Protein AF-A0A0F5YJG3-F1 (afdb_monomer_lite)

Organism: NCBI:txid1637645

Sequence (110 aa):
MAVSLDKLATSSMLSTDSKAPAYQVDIKSFPKFDWDSIGATVVECDRDGVSIVRWGGRDFKRRAKQNAVWFSRSLGEGENGRVEYEVLVRFKPTQPVEPIDHKVRQFYQS

Secondary structure (DSSP, 8-state):
---------------TTSPP--EEEEGGGGGG--SGGGTEEEEEEETTEEEEEEETTEEEEEEEETTEEEEEEEEEE-TTS-EEEEEEEEEEPPPPPPPPPHHHHTTS--

Structure (mmCIF, N/CA/C/O backbone):
data_AF-A0A0F5YJG3-F1
#
_entry.id   AF-A0A0F5YJG3-F1
#
loop_
_atom_site.group_PDB
_atom_site.id
_atom_site.type_symbol
_atom_site.label_atom_id
_atom_site.label_alt_id
_atom_site.label_comp_id
_atom_site.label_asym_id
_atom_site.label_entity_id
_atom_site.label_seq_id
_atom_site.pdbx_PDB_ins_code
_atom_site.Cartn_x
_atom_site.Cartn_y
_atom_site.Cartn_z
_atom_site.occupancy
_atom_site.B_iso_or_equiv
_atom_site.auth_seq_id
_atom_site.auth_comp_id
_atom_site.auth_asym_id
_atom_site.auth_atom_id
_atom_site.pdbx_PDB_model_num
ATOM 1 N N . MET A 1 1 ? -36.789 -30.411 -9.679 1.00 34.47 1 MET A N 1
ATOM 2 C CA . MET A 1 1 ? -35.367 -30.781 -9.834 1.00 34.47 1 MET A CA 1
ATOM 3 C C . MET A 1 1 ? -34.604 -29.546 -10.293 1.00 34.47 1 MET A C 1
ATOM 5 O O . MET A 1 1 ? -35.127 -28.869 -11.161 1.00 34.47 1 MET A O 1
ATOM 9 N N . ALA A 1 2 ? -33.465 -29.275 -9.635 1.00 37.59 2 ALA A N 1
ATOM 10 C CA . ALA A 1 2 ? -32.302 -28.436 -9.999 1.00 37.59 2 ALA A CA 1
ATOM 11 C C . ALA A 1 2 ? -32.535 -27.093 -10.740 1.00 37.59 2 ALA A C 1
ATOM 13 O O . ALA A 1 2 ? -32.968 -27.087 -11.882 1.00 37.59 2 ALA A O 1
ATOM 14 N N . VAL A 1 3 ? -32.399 -25.944 -10.053 1.00 43.00 3 VAL A N 1
ATOM 15 C CA . VAL A 1 3 ? -31.253 -24.981 -10.049 1.00 43.00 3 VAL A CA 1
ATOM 16 C C . VAL A 1 3 ? -30.815 -24.505 -11.448 1.00 43.00 3 VAL A C 1
ATOM 18 O O . VAL A 1 3 ? -30.472 -25.308 -12.303 1.00 43.00 3 VAL A O 1
ATOM 21 N N . SER A 1 4 ? -30.748 -23.199 -11.727 1.00 37.59 4 SER A N 1
ATOM 22 C CA . SER A 1 4 ? -29.585 -22.395 -11.317 1.00 37.59 4 SER A CA 1
ATOM 23 C C . SER A 1 4 ? -29.830 -20.882 -11.400 1.00 37.59 4 SER A C 1
ATOM 25 O O . SER A 1 4 ? -30.515 -20.398 -12.293 1.00 37.59 4 SER A O 1
ATOM 27 N N . LEU A 1 5 ? -29.243 -20.159 -10.439 1.00 48.31 5 LEU A N 1
ATOM 28 C CA . LEU A 1 5 ? -29.038 -18.710 -10.446 1.00 48.31 5 LEU A CA 1
ATOM 29 C C . LEU A 1 5 ? -27.877 -18.374 -11.388 1.00 48.31 5 LEU A C 1
ATOM 31 O O . LEU A 1 5 ? -26.726 -18.677 -11.061 1.00 48.31 5 LEU A O 1
ATOM 35 N N . ASP A 1 6 ? -28.143 -17.653 -12.469 1.00 40.62 6 ASP A N 1
ATOM 36 C CA . ASP A 1 6 ? -27.087 -16.983 -13.223 1.00 40.62 6 ASP A CA 1
ATOM 37 C C . ASP A 1 6 ? -26.694 -15.695 -12.487 1.00 40.62 6 ASP A C 1
ATOM 39 O O . ASP A 1 6 ? -27.311 -14.635 -12.608 1.00 40.62 6 ASP A O 1
ATOM 43 N N . LYS A 1 7 ? -25.668 -15.813 -11.637 1.00 43.56 7 LYS A N 1
ATOM 44 C CA . LYS A 1 7 ? -24.975 -14.675 -11.028 1.00 43.56 7 LYS A CA 1
ATOM 45 C C . LYS A 1 7 ? -24.334 -13.841 -12.138 1.00 43.56 7 LYS A C 1
ATOM 47 O O . LYS A 1 7 ? -23.396 -14.293 -12.790 1.00 43.56 7 LYS A O 1
ATOM 52 N N . LEU A 1 8 ? -24.789 -12.600 -12.287 1.00 39.91 8 LEU A N 1
ATOM 53 C CA . LEU A 1 8 ? -24.082 -11.543 -13.007 1.00 39.91 8 LEU A CA 1
ATOM 54 C C . LEU A 1 8 ? -22.749 -11.260 -12.297 1.00 39.91 8 LEU A C 1
ATOM 56 O O . LEU A 1 8 ? -22.665 -10.423 -11.401 1.00 39.91 8 LEU A O 1
ATOM 60 N N . ALA A 1 9 ? -21.702 -11.989 -12.674 1.00 37.03 9 ALA A N 1
ATOM 61 C CA 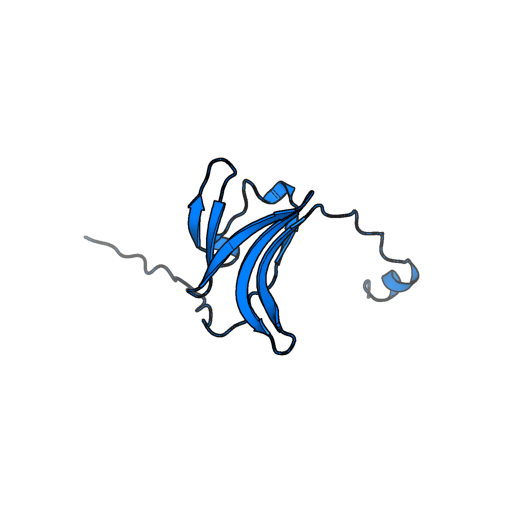. ALA A 1 9 ? -20.335 -11.598 -12.382 1.00 37.03 9 ALA A CA 1
ATOM 62 C C . ALA A 1 9 ? -19.962 -10.474 -13.355 1.00 37.03 9 ALA A C 1
ATOM 64 O O . ALA A 1 9 ? -19.500 -10.722 -14.468 1.00 37.03 9 ALA A O 1
ATOM 65 N N . THR A 1 10 ? -20.167 -9.224 -12.937 1.00 37.47 10 THR A N 1
ATOM 66 C CA . THR A 1 10 ? -19.514 -8.066 -13.558 1.00 37.47 10 THR A CA 1
ATOM 67 C C . THR A 1 10 ? -18.028 -8.142 -13.220 1.00 37.47 10 THR A C 1
ATOM 69 O O . THR A 1 10 ? -17.530 -7.461 -12.327 1.00 37.47 10 THR A O 1
ATOM 72 N N . SER A 1 11 ? -17.315 -9.036 -13.901 1.00 43.31 11 SER A N 1
ATOM 73 C CA . SER A 1 11 ? -15.863 -9.110 -13.839 1.00 43.31 11 SER A CA 1
ATOM 74 C C . SER A 1 11 ? -15.338 -7.942 -14.666 1.00 43.31 11 SER A C 1
ATOM 76 O O . SER A 1 11 ? -15.208 -8.038 -15.885 1.00 43.31 11 SER A O 1
ATOM 78 N N . SER A 1 12 ? -15.112 -6.800 -14.011 1.00 48.16 12 SER A N 1
ATOM 79 C CA . SER A 1 12 ? -14.414 -5.673 -14.625 1.00 48.16 12 SER A CA 1
ATOM 80 C C . SER A 1 12 ? -13.029 -6.170 -15.029 1.00 48.16 12 SER A C 1
ATOM 82 O O . SER A 1 12 ? -12.195 -6.487 -14.179 1.00 48.16 12 SER A O 1
ATOM 84 N N . MET A 1 13 ? -12.827 -6.351 -16.332 1.00 43.78 13 MET A N 1
ATOM 85 C CA . MET A 1 13 ? -11.552 -6.756 -16.903 1.00 43.78 13 MET A CA 1
ATOM 86 C C . MET A 1 13 ? -10.527 -5.669 -16.576 1.00 43.78 13 MET A C 1
ATOM 88 O O . MET A 1 13 ? -10.491 -4.620 -17.214 1.00 43.78 13 MET A O 1
ATOM 92 N N . LEU A 1 14 ? -9.706 -5.905 -15.552 1.00 54.59 14 LEU A N 1
ATOM 93 C CA . LEU A 1 14 ? -8.513 -5.113 -15.285 1.00 54.59 14 LEU A CA 1
ATOM 94 C C . LEU A 1 14 ? -7.570 -5.284 -16.475 1.00 54.59 14 LEU A C 1
ATOM 96 O O . LEU A 1 14 ? -6.868 -6.290 -16.580 1.00 54.59 14 LEU A O 1
ATOM 100 N N . SER A 1 15 ? -7.578 -4.312 -17.383 1.00 51.22 15 SER A N 1
ATOM 101 C CA . SER A 1 15 ? -6.620 -4.215 -18.477 1.00 51.22 15 SER A CA 1
ATOM 102 C C . SER A 1 15 ? -5.203 -4.334 -17.911 1.00 51.22 15 SER A C 1
ATOM 104 O O . SER A 1 15 ? -4.753 -3.478 -17.151 1.00 51.22 15 SER A O 1
ATOM 106 N N . THR A 1 16 ? -4.486 -5.393 -18.284 1.00 52.38 16 THR A N 1
ATOM 107 C CA . THR A 1 16 ? -3.122 -5.706 -17.818 1.00 52.38 16 THR A CA 1
ATOM 108 C C . THR A 1 16 ? -2.056 -4.729 -18.327 1.00 52.38 16 THR A C 1
ATOM 110 O O . THR A 1 16 ? -0.871 -4.918 -18.049 1.00 52.38 16 THR A O 1
ATOM 113 N N . ASP A 1 17 ? -2.467 -3.701 -19.070 1.00 61.75 17 ASP A N 1
ATOM 114 C CA . ASP A 1 17 ? -1.625 -2.645 -19.635 1.00 61.75 17 ASP A CA 1
ATOM 115 C C . ASP A 1 17 ? -1.700 -1.327 -18.842 1.00 61.75 17 ASP A C 1
ATOM 117 O O . ASP A 1 17 ? -0.826 -0.469 -18.947 1.00 61.75 17 ASP A O 1
ATOM 121 N N . SER A 1 18 ? -2.703 -1.172 -17.975 1.00 75.88 18 SER A N 1
ATOM 122 C CA . SER A 1 18 ? -2.911 0.074 -17.242 1.00 75.88 18 SER A CA 1
ATOM 123 C C . SER A 1 18 ? -1.904 0.245 -16.105 1.00 75.88 18 SER A C 1
ATOM 125 O O . SER A 1 18 ? -1.653 -0.674 -15.320 1.00 75.88 18 SER A O 1
ATOM 127 N N . LYS A 1 19 ? -1.367 1.463 -15.979 1.00 88.44 19 LYS A N 1
ATOM 128 C CA . LYS A 1 19 ? -0.576 1.889 -14.819 1.00 88.44 19 LYS A CA 1
ATOM 129 C C . LYS A 1 19 ? -1.397 1.734 -13.536 1.00 88.44 19 LYS A C 1
ATOM 131 O O . LYS A 1 19 ? -2.586 2.058 -13.514 1.00 88.44 19 LYS A O 1
ATOM 136 N N . ALA A 1 20 ? -0.753 1.285 -12.464 1.00 91.44 20 ALA A N 1
ATOM 137 C CA . ALA A 1 20 ? -1.397 1.125 -11.171 1.00 91.44 20 ALA A CA 1
ATOM 138 C C . ALA A 1 20 ? -1.992 2.463 -10.671 1.00 91.44 20 ALA A C 1
ATOM 140 O O . ALA A 1 20 ? -1.324 3.498 -10.780 1.00 91.44 20 ALA A O 1
ATOM 141 N N . PRO A 1 21 ? -3.205 2.466 -10.081 1.00 93.00 21 PRO A N 1
ATOM 142 C CA . PRO A 1 21 ? -3.916 3.699 -9.721 1.00 93.00 21 PRO A CA 1
ATOM 143 C C . PRO A 1 21 ? -3.251 4.571 -8.645 1.00 93.00 21 PRO A C 1
ATOM 145 O O . PRO A 1 21 ? -3.619 5.732 -8.497 1.00 93.00 21 PRO A O 1
ATOM 148 N N . ALA A 1 22 ? -2.295 4.032 -7.880 1.00 95.25 22 ALA A N 1
ATOM 149 C CA . ALA A 1 22 ? -1.626 4.714 -6.770 1.00 95.25 22 ALA A CA 1
ATOM 150 C C . ALA A 1 22 ? -2.589 5.262 -5.691 1.00 95.25 22 ALA A C 1
ATOM 152 O O . ALA A 1 22 ? -2.467 6.412 -5.256 1.00 95.25 22 ALA A O 1
ATOM 153 N N . TYR A 1 23 ? -3.518 4.419 -5.223 1.00 95.19 23 TYR A N 1
ATOM 154 C CA . TYR A 1 23 ? -4.486 4.755 -4.173 1.00 95.19 23 TYR A CA 1
ATOM 155 C C . TYR A 1 23 ? -3.816 5.323 -2.915 1.00 95.19 23 TYR A C 1
ATOM 157 O O . TYR A 1 23 ? -2.723 4.904 -2.523 1.00 95.19 23 TYR A O 1
ATOM 165 N N . GLN A 1 24 ? -4.502 6.244 -2.237 1.00 95.50 24 GLN A N 1
ATOM 166 C CA . GLN A 1 24 ? -4.094 6.762 -0.932 1.00 95.50 24 GLN A CA 1
ATOM 167 C C . GLN A 1 24 ? -5.170 6.450 0.096 1.00 95.50 24 GLN A C 1
ATOM 169 O O . GLN A 1 24 ? -6.331 6.801 -0.092 1.00 95.50 24 GLN A O 1
ATOM 174 N N . VAL A 1 25 ? -4.769 5.784 1.173 1.00 94.88 25 VAL A N 1
ATOM 175 C CA . VAL A 1 25 ? -5.673 5.290 2.213 1.00 94.88 25 VAL A CA 1
ATOM 176 C C . VAL A 1 25 ? -5.096 5.654 3.577 1.00 94.88 25 VAL A C 1
ATOM 178 O O . VAL A 1 25 ? -3.875 5.754 3.736 1.00 94.88 25 VAL A O 1
ATOM 181 N N . ASP A 1 26 ? -5.962 5.852 4.568 1.00 95.25 26 ASP A N 1
ATOM 182 C CA . ASP A 1 26 ? -5.514 6.041 5.943 1.00 95.25 26 ASP A CA 1
ATOM 183 C C . ASP A 1 26 ? -4.754 4.800 6.440 1.00 95.25 26 ASP A C 1
ATOM 185 O O . ASP A 1 26 ? -5.175 3.659 6.229 1.00 95.25 26 ASP A O 1
ATOM 189 N N . ILE A 1 27 ? -3.636 5.017 7.134 1.00 95.00 27 ILE A N 1
ATOM 190 C CA . ILE A 1 27 ? -2.834 3.942 7.730 1.00 95.00 27 ILE A CA 1
ATOM 191 C C . ILE A 1 27 ? -3.631 3.058 8.694 1.00 95.00 27 ILE A C 1
ATOM 193 O O . ILE A 1 27 ? -3.372 1.858 8.778 1.00 95.00 27 ILE A O 1
ATOM 197 N N . LYS A 1 28 ? -4.648 3.606 9.365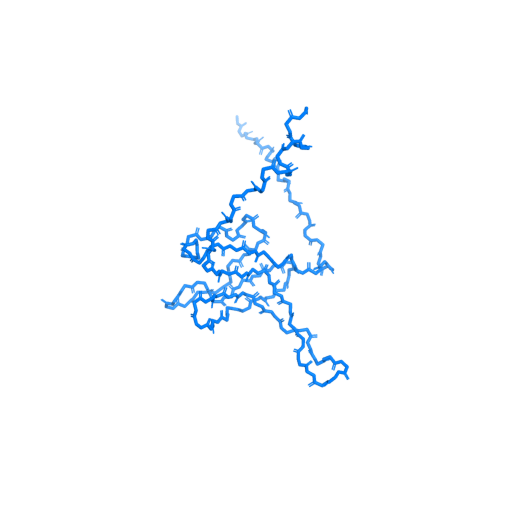 1.00 94.56 28 LYS A N 1
ATOM 198 C CA . LYS A 1 28 ? -5.528 2.860 10.276 1.00 94.56 28 LYS A CA 1
ATOM 199 C C . LYS A 1 28 ? -6.358 1.796 9.561 1.00 94.56 28 LYS A C 1
ATOM 201 O O . LYS A 1 28 ? -6.765 0.828 10.200 1.00 94.56 28 LYS A O 1
ATOM 206 N N . SER A 1 29 ? -6.593 1.950 8.260 1.00 94.75 29 SER A N 1
ATOM 207 C CA . SER A 1 29 ? -7.341 0.972 7.470 1.00 94.75 29 SER A CA 1
ATOM 208 C C . SER A 1 29 ? -6.493 -0.227 7.058 1.00 94.75 29 SER A C 1
ATOM 210 O O . SER A 1 29 ? -7.065 -1.258 6.723 1.00 94.75 29 SER A O 1
ATOM 212 N N . PHE A 1 30 ? -5.156 -0.138 7.111 1.00 94.75 30 PHE A N 1
ATOM 213 C CA . PHE A 1 30 ? -4.259 -1.195 6.626 1.00 94.75 30 PHE A CA 1
ATOM 214 C C . PHE A 1 30 ? -4.579 -2.603 7.176 1.00 94.75 30 PHE A C 1
ATOM 216 O O . PHE A 1 30 ? -4.690 -3.524 6.368 1.00 94.75 30 PHE A O 1
ATOM 223 N N . PRO A 1 31 ? -4.819 -2.810 8.490 1.00 94.12 31 PRO A N 1
ATOM 224 C CA . PRO A 1 31 ? -5.056 -4.153 9.034 1.00 94.12 31 PRO A CA 1
ATOM 225 C C . PRO A 1 31 ? -6.357 -4.814 8.564 1.00 94.12 31 PRO A C 1
ATOM 227 O O . PRO A 1 31 ? -6.520 -6.021 8.717 1.00 94.12 31 PRO A O 1
ATOM 230 N N . LYS A 1 32 ? -7.309 -4.025 8.056 1.00 95.75 32 LYS A N 1
ATOM 231 C CA . LYS A 1 32 ? -8.650 -4.478 7.654 1.00 95.75 32 LYS A CA 1
ATOM 232 C C . LYS A 1 32 ? -8.983 -4.060 6.224 1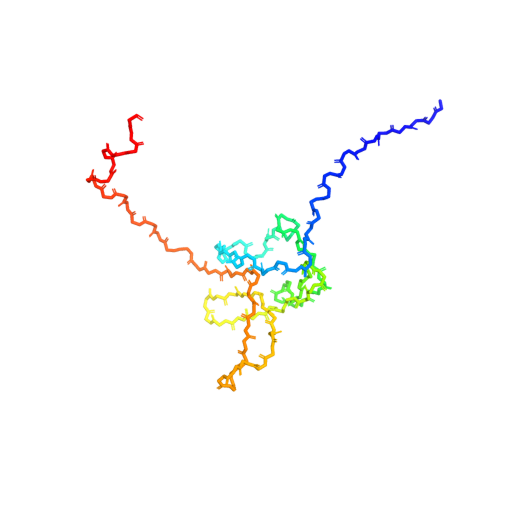.00 95.75 32 LYS A C 1
ATOM 234 O O . LYS A 1 32 ? -10.155 -3.977 5.869 1.00 95.75 32 LYS A O 1
ATOM 239 N N . PHE A 1 33 ? -7.967 -3.718 5.438 1.00 96.88 33 PHE A N 1
ATOM 240 C CA . PHE A 1 33 ? -8.172 -3.207 4.097 1.00 96.88 33 PHE A CA 1
ATOM 241 C C . PHE A 1 33 ? -8.741 -4.311 3.206 1.00 96.88 33 PHE A C 1
ATOM 243 O O . PHE A 1 33 ? -8.191 -5.412 3.149 1.00 96.88 33 PHE A O 1
ATOM 250 N N . ASP A 1 34 ? -9.840 -4.004 2.523 1.00 97.00 34 ASP A N 1
ATOM 251 C CA . ASP A 1 34 ? -10.455 -4.910 1.564 1.00 97.00 34 ASP A CA 1
ATOM 252 C C . ASP A 1 34 ? -9.708 -4.830 0.228 1.00 97.00 34 ASP A C 1
ATOM 254 O O . ASP A 1 34 ? -9.898 -3.905 -0.562 1.00 97.00 34 ASP A O 1
ATOM 258 N N . TRP A 1 35 ? -8.816 -5.789 -0.008 1.00 96.88 35 TRP A N 1
ATOM 259 C CA . TRP A 1 35 ? -8.005 -5.851 -1.224 1.00 96.88 35 TRP A CA 1
ATOM 260 C C . TRP A 1 35 ? -8.834 -6.111 -2.483 1.00 96.88 35 TRP A C 1
ATOM 262 O O . TRP A 1 35 ? -8.479 -5.608 -3.553 1.00 96.88 35 TRP A O 1
ATOM 272 N N . ASP A 1 36 ? -9.955 -6.823 -2.351 1.00 96.00 36 ASP A N 1
ATOM 273 C CA . ASP A 1 36 ? -10.846 -7.129 -3.472 1.00 96.00 36 ASP A CA 1
ATOM 274 C C . ASP A 1 36 ? -11.517 -5.857 -4.009 1.00 96.00 36 ASP A C 1
ATOM 276 O O . ASP A 1 36 ? -11.671 -5.701 -5.219 1.00 96.00 36 ASP A O 1
ATOM 280 N N . SER A 1 37 ? -11.776 -4.872 -3.137 1.00 95.31 37 SER A N 1
ATOM 281 C CA . SER A 1 37 ? -12.359 -3.576 -3.522 1.00 95.31 37 SER A CA 1
ATOM 282 C C . SER A 1 37 ? -11.536 -2.786 -4.553 1.00 95.31 37 SER A C 1
ATOM 284 O O . SER A 1 37 ? -12.084 -1.952 -5.275 1.00 95.31 37 SER A O 1
ATOM 286 N N . ILE A 1 38 ? -10.226 -3.049 -4.651 1.00 94.62 38 ILE A N 1
ATOM 287 C CA . ILE A 1 38 ? -9.336 -2.462 -5.670 1.00 94.62 38 ILE A CA 1
ATOM 288 C C . ILE A 1 38 ? -8.953 -3.466 -6.769 1.00 94.62 38 ILE A C 1
ATOM 290 O O . ILE A 1 38 ? -8.068 -3.190 -7.584 1.00 94.62 38 ILE A O 1
ATOM 294 N N . GLY A 1 39 ? -9.587 -4.640 -6.777 1.00 94.88 39 GLY A N 1
ATOM 295 C CA . GLY A 1 39 ? -9.303 -5.748 -7.682 1.00 94.88 39 GLY A CA 1
ATOM 296 C C . GLY A 1 39 ? -7.928 -6.381 -7.461 1.00 94.88 39 GLY A C 1
ATOM 297 O O . GLY A 1 39 ? -7.311 -6.873 -8.409 1.00 94.88 39 GLY A O 1
ATOM 298 N N . ALA A 1 40 ? -7.407 -6.315 -6.233 1.00 96.56 40 ALA A N 1
ATOM 299 C CA . ALA A 1 40 ? -6.160 -6.959 -5.850 1.00 96.56 40 ALA A CA 1
ATOM 300 C C . ALA A 1 40 ? -6.435 -8.237 -5.049 1.00 96.56 40 ALA A C 1
ATOM 302 O O . ALA A 1 40 ? -7.341 -8.300 -4.225 1.00 96.56 40 ALA A O 1
ATOM 303 N N . THR A 1 41 ? -5.601 -9.253 -5.238 1.00 97.69 41 THR A N 1
ATOM 304 C CA . THR A 1 41 ? -5.665 -10.505 -4.477 1.00 97.69 41 THR A CA 1
ATOM 305 C C . THR A 1 41 ? -4.463 -10.604 -3.551 1.00 97.69 41 THR A C 1
ATOM 307 O O . THR A 1 41 ? -3.333 -10.346 -3.965 1.00 97.69 41 THR A O 1
ATOM 310 N N . VAL A 1 42 ? -4.679 -11.002 -2.298 1.00 98.12 42 VAL A N 1
ATOM 311 C CA . VAL A 1 42 ? -3.585 -11.294 -1.363 1.00 98.12 42 VAL A CA 1
ATOM 312 C C . VAL A 1 42 ? -2.879 -12.576 -1.800 1.00 98.12 42 VAL A C 1
ATOM 314 O O . VAL A 1 42 ? -3.514 -13.618 -1.936 1.00 98.12 42 VAL A O 1
ATOM 317 N N . VAL A 1 43 ? -1.568 -12.489 -2.028 1.00 98.31 43 VAL A N 1
ATOM 318 C CA . VAL A 1 43 ? -0.727 -13.630 -2.428 1.00 98.31 43 VAL A CA 1
ATOM 319 C C . VAL A 1 43 ? 0.014 -14.196 -1.226 1.00 98.31 43 VAL A C 1
ATOM 321 O O . VAL A 1 43 ? 0.140 -15.409 -1.093 1.00 98.31 43 VAL A O 1
ATOM 324 N N . GLU A 1 44 ? 0.501 -13.319 -0.350 1.00 98.19 44 GLU A N 1
ATOM 325 C CA . GLU A 1 44 ? 1.322 -13.709 0.790 1.00 98.19 44 GLU A CA 1
ATOM 326 C C . GLU A 1 44 ? 1.061 -12.794 1.990 1.00 98.19 44 GLU A C 1
ATOM 328 O O . GLU A 1 44 ? 0.798 -11.593 1.843 1.00 98.19 44 GLU A O 1
ATOM 333 N N . CYS A 1 45 ? 1.161 -13.383 3.179 1.00 97.75 45 CYS A N 1
ATOM 334 C CA . CYS A 1 45 ? 1.122 -12.707 4.466 1.00 97.75 45 CYS A CA 1
ATOM 335 C C . CYS A 1 45 ? 2.327 -13.135 5.304 1.00 97.75 45 CYS A C 1
ATOM 337 O O . CYS A 1 45 ? 2.748 -14.291 5.255 1.00 97.75 45 CYS A O 1
ATOM 339 N N . ASP A 1 46 ? 2.818 -12.224 6.136 1.00 96.56 46 ASP A N 1
ATOM 340 C CA . ASP A 1 46 ? 3.802 -12.501 7.177 1.00 96.56 46 ASP A CA 1
ATOM 341 C C . ASP A 1 46 ? 3.270 -12.068 8.556 1.00 96.56 46 ASP A C 1
ATOM 343 O O . ASP A 1 46 ? 2.094 -11.728 8.718 1.00 96.56 46 ASP A O 1
ATOM 347 N N . ARG A 1 47 ? 4.139 -12.081 9.573 1.00 95.56 47 ARG A N 1
ATOM 348 C CA . ARG A 1 47 ? 3.794 -11.706 10.957 1.00 95.56 47 ARG A CA 1
ATOM 349 C C . ARG A 1 47 ? 3.235 -10.283 11.104 1.00 95.56 47 ARG A C 1
ATOM 351 O O . ARG A 1 47 ? 2.570 -10.003 12.095 1.00 95.56 47 ARG A O 1
ATOM 358 N N . ASP A 1 48 ? 3.519 -9.403 10.146 1.00 91.81 48 ASP A N 1
ATOM 359 C CA . ASP A 1 48 ? 3.134 -7.992 10.154 1.00 91.81 48 ASP A CA 1
ATOM 360 C C . ASP A 1 48 ? 1.924 -7.730 9.219 1.00 91.81 48 ASP A C 1
ATOM 362 O O . ASP A 1 48 ? 1.527 -6.584 9.000 1.00 91.81 48 ASP A O 1
ATOM 366 N N . GLY A 1 49 ? 1.326 -8.785 8.643 1.00 94.56 49 GLY A N 1
ATOM 367 C CA . GLY A 1 49 ? 0.132 -8.738 7.790 1.00 94.56 49 GLY A CA 1
ATOM 368 C C . GLY A 1 49 ? 0.425 -9.056 6.323 1.00 94.56 49 GLY A C 1
ATOM 369 O O . GLY A 1 49 ? 1.412 -9.711 6.003 1.00 94.56 49 GLY A O 1
ATOM 370 N N . VAL A 1 50 ? -0.413 -8.564 5.407 1.00 97.69 50 VAL A N 1
ATOM 371 C CA . VAL A 1 50 ? -0.251 -8.781 3.955 1.00 97.69 50 VAL A CA 1
ATOM 372 C C . VAL A 1 50 ? 1.126 -8.300 3.489 1.00 97.69 50 VAL A C 1
ATOM 374 O O . VAL A 1 50 ? 1.471 -7.141 3.723 1.00 97.69 50 VAL A O 1
ATOM 377 N N . SER A 1 51 ? 1.914 -9.167 2.851 1.00 98.06 51 SER A N 1
ATOM 378 C CA . SER A 1 51 ? 3.284 -8.883 2.392 1.00 98.06 51 SER A CA 1
ATOM 379 C C . SER A 1 51 ? 3.369 -8.755 0.867 1.00 98.06 51 SER A C 1
ATOM 381 O O . SER A 1 51 ? 4.152 -7.943 0.362 1.00 98.06 51 SER A O 1
ATOM 383 N N . ILE A 1 52 ? 2.530 -9.489 0.128 1.00 98.38 52 ILE A N 1
ATOM 384 C CA . ILE A 1 52 ? 2.463 -9.454 -1.340 1.00 98.38 52 ILE A CA 1
ATOM 385 C C . ILE A 1 52 ? 1.003 -9.474 -1.794 1.00 98.38 52 ILE A C 1
ATOM 387 O O . ILE A 1 52 ? 0.201 -10.281 -1.318 1.00 98.38 52 ILE A O 1
ATOM 391 N N . VAL A 1 53 ? 0.677 -8.614 -2.760 1.00 98.25 53 VAL A N 1
ATOM 392 C CA . VAL A 1 53 ? -0.621 -8.609 -3.450 1.00 98.25 53 VAL A CA 1
ATOM 393 C C . VAL A 1 53 ? -0.433 -8.667 -4.958 1.00 98.25 53 VAL A C 1
ATOM 395 O O . VAL A 1 53 ? 0.539 -8.126 -5.485 1.00 98.25 53 VAL A O 1
ATOM 398 N N . ARG A 1 54 ? -1.376 -9.292 -5.657 1.00 97.69 54 ARG A N 1
ATOM 399 C CA . ARG A 1 54 ? -1.425 -9.362 -7.116 1.00 97.69 54 ARG A CA 1
ATOM 400 C C . ARG A 1 54 ? -2.521 -8.455 -7.642 1.00 97.69 54 ARG A C 1
ATOM 402 O O . ARG A 1 54 ? -3.657 -8.551 -7.195 1.00 97.69 54 ARG A O 1
ATOM 409 N N . TRP A 1 55 ? -2.190 -7.613 -8.611 1.00 96.31 55 TRP A N 1
ATOM 410 C CA . TRP A 1 55 ? -3.132 -6.719 -9.283 1.00 96.31 55 TRP A CA 1
ATOM 411 C C . TRP A 1 55 ? -2.774 -6.634 -10.767 1.00 96.31 55 TRP A C 1
ATOM 413 O O . TRP A 1 55 ? -1.600 -6.480 -11.106 1.00 96.31 55 TRP A O 1
ATOM 423 N N . GLY A 1 56 ? -3.754 -6.800 -11.660 1.00 92.56 56 GLY A N 1
ATOM 424 C CA . GLY A 1 56 ? -3.505 -6.797 -13.111 1.00 92.56 56 GLY A CA 1
ATOM 425 C C . GLY A 1 56 ? -2.443 -7.819 -13.554 1.00 92.56 56 GLY A C 1
ATOM 426 O O . GLY A 1 56 ? -1.616 -7.522 -14.413 1.00 92.56 56 GLY A O 1
ATOM 427 N N . GLY A 1 57 ? -2.395 -8.990 -12.902 1.00 93.06 57 GLY A N 1
ATOM 428 C CA . GLY A 1 57 ? -1.400 -10.042 -13.163 1.00 93.06 57 GLY A CA 1
ATOM 429 C C . GLY A 1 57 ? 0.021 -9.750 -12.657 1.00 93.06 57 GLY A C 1
ATOM 430 O O . GLY A 1 57 ? 0.928 -10.536 -12.916 1.00 93.06 57 GLY A O 1
ATOM 431 N N . ARG A 1 58 ? 0.237 -8.643 -11.937 1.00 95.00 58 ARG A N 1
ATOM 432 C CA . ARG A 1 58 ? 1.552 -8.190 -11.460 1.00 95.00 58 ARG A CA 1
ATOM 433 C C . ARG A 1 58 ? 1.606 -8.219 -9.933 1.00 95.00 58 ARG A C 1
ATOM 435 O O . ARG A 1 58 ? 0.650 -7.811 -9.277 1.00 95.00 58 ARG A O 1
ATOM 442 N N . ASP A 1 59 ? 2.739 -8.639 -9.375 1.00 97.25 59 ASP A N 1
ATOM 443 C CA . ASP A 1 59 ? 2.935 -8.702 -7.923 1.00 97.25 59 ASP A CA 1
ATOM 444 C C . ASP A 1 59 ? 3.519 -7.396 -7.379 1.00 97.25 59 ASP A C 1
ATOM 446 O O . ASP A 1 59 ? 4.551 -6.904 -7.843 1.00 97.25 59 ASP A O 1
ATOM 450 N N . PHE A 1 60 ? 2.867 -6.859 -6.354 1.00 98.12 60 PHE A N 1
ATOM 451 C CA . PHE A 1 60 ? 3.280 -5.683 -5.606 1.00 98.12 60 PHE A CA 1
ATOM 452 C C . PHE A 1 60 ? 3.693 -6.107 -4.202 1.00 98.12 60 PHE A C 1
ATOM 454 O O . PHE A 1 60 ? 2.950 -6.789 -3.494 1.00 98.12 60 PHE A O 1
ATOM 461 N N . LYS A 1 61 ? 4.885 -5.683 -3.785 1.00 98.44 61 LYS A N 1
ATOM 462 C CA . LYS A 1 61 ? 5.467 -6.050 -2.491 1.00 98.44 61 LYS A CA 1
ATOM 463 C C . LYS A 1 61 ? 5.262 -4.932 -1.484 1.00 98.44 61 LYS A C 1
ATOM 465 O O . LYS A 1 61 ? 5.440 -3.755 -1.822 1.00 98.44 61 LYS A O 1
ATOM 470 N N . ARG A 1 62 ? 4.953 -5.300 -0.243 1.00 98.19 62 ARG A N 1
ATOM 471 C CA . ARG A 1 62 ? 4.864 -4.361 0.872 1.00 98.19 62 ARG A CA 1
ATOM 472 C C . ARG A 1 62 ? 6.224 -3.718 1.133 1.00 98.19 62 ARG A C 1
ATOM 474 O O . ARG A 1 62 ? 7.258 -4.380 1.210 1.00 98.19 62 ARG A O 1
ATOM 481 N N . ARG A 1 63 ? 6.208 -2.405 1.312 1.00 97.31 63 ARG A N 1
ATOM 482 C CA . ARG A 1 63 ? 7.317 -1.558 1.744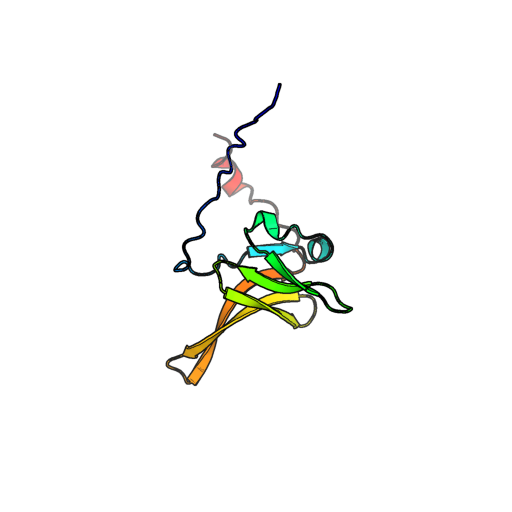 1.00 97.31 63 ARG A CA 1
ATOM 483 C C . ARG A 1 63 ? 6.837 -0.714 2.914 1.00 97.31 63 ARG A C 1
ATOM 485 O O . ARG A 1 63 ? 5.661 -0.361 2.979 1.00 97.31 63 ARG A O 1
ATOM 492 N N . ALA A 1 64 ? 7.745 -0.372 3.816 1.00 95.38 64 ALA A N 1
ATOM 493 C CA . ALA A 1 64 ? 7.441 0.474 4.958 1.00 95.38 64 ALA A CA 1
ATOM 494 C C . ALA A 1 64 ? 8.577 1.466 5.197 1.00 95.38 64 ALA A C 1
ATOM 496 O O . ALA A 1 64 ? 9.754 1.136 5.033 1.00 95.38 64 ALA A O 1
ATOM 497 N N . LYS A 1 65 ? 8.219 2.691 5.580 1.00 95.69 65 LYS A N 1
ATOM 498 C CA . LYS A 1 65 ? 9.158 3.712 6.055 1.00 95.69 65 LYS A CA 1
ATOM 499 C C . LYS A 1 65 ? 8.406 4.674 6.964 1.00 95.69 65 LYS A C 1
ATOM 501 O O . LYS A 1 65 ? 7.393 5.235 6.552 1.00 95.69 65 LYS A O 1
ATOM 506 N N . GLN A 1 66 ? 8.936 4.895 8.168 1.00 91.31 66 GLN A N 1
ATOM 507 C CA . GLN A 1 66 ? 8.306 5.738 9.192 1.00 91.31 66 GLN A CA 1
ATOM 508 C C . GLN A 1 66 ? 6.844 5.308 9.429 1.00 91.31 66 GLN A C 1
ATOM 510 O O . GLN A 1 66 ? 6.599 4.142 9.714 1.00 91.31 66 GLN A O 1
ATOM 515 N N . ASN A 1 67 ? 5.882 6.220 9.255 1.00 89.81 67 ASN A N 1
ATOM 516 C CA . ASN A 1 67 ? 4.456 5.994 9.504 1.00 89.81 67 ASN A CA 1
ATOM 517 C C . ASN A 1 67 ? 3.671 5.615 8.236 1.00 89.81 67 ASN A C 1
ATOM 519 O O . ASN A 1 67 ? 2.457 5.802 8.191 1.00 89.81 67 ASN A O 1
ATOM 523 N N . ALA A 1 68 ? 4.349 5.143 7.186 1.00 95.06 68 ALA A N 1
ATOM 524 C CA . ALA A 1 68 ? 3.716 4.793 5.922 1.00 95.06 68 ALA A CA 1
ATOM 525 C C . ALA A 1 68 ? 4.061 3.368 5.482 1.00 95.06 68 ALA A C 1
ATOM 527 O O . ALA A 1 68 ? 5.218 2.939 5.545 1.00 95.06 68 ALA A O 1
ATOM 528 N N . VAL A 1 69 ? 3.049 2.682 4.956 1.00 97.19 69 VAL A N 1
ATOM 529 C CA . VAL A 1 69 ? 3.155 1.374 4.303 1.00 97.19 69 VAL A CA 1
ATOM 530 C C . VAL A 1 69 ? 2.663 1.532 2.870 1.00 97.19 69 VAL A C 1
ATOM 532 O O . VAL A 1 69 ? 1.675 2.217 2.625 1.00 97.19 69 VAL A O 1
ATOM 535 N N . TRP A 1 70 ? 3.336 0.947 1.888 1.00 98.12 70 TRP A N 1
ATOM 536 C CA . TRP A 1 70 ? 2.862 0.974 0.503 1.00 98.12 70 TRP A CA 1
ATOM 537 C C . TRP A 1 70 ? 3.219 -0.305 -0.234 1.00 98.12 70 TRP A C 1
ATOM 539 O O . TRP A 1 70 ? 4.161 -1.001 0.132 1.00 98.12 70 TRP A O 1
ATOM 549 N N . PHE A 1 71 ? 2.468 -0.598 -1.287 1.00 98.25 71 PHE A N 1
ATOM 550 C CA . PHE A 1 71 ? 2.688 -1.763 -2.134 1.00 98.25 71 PHE A CA 1
ATOM 551 C C . PHE A 1 71 ? 3.210 -1.290 -3.479 1.00 98.25 71 PHE A C 1
ATOM 553 O O . PHE A 1 71 ? 2.537 -0.528 -4.178 1.00 98.25 71 PHE A O 1
ATOM 560 N N . SER A 1 72 ? 4.434 -1.693 -3.817 1.00 97.75 72 SER A N 1
ATOM 561 C CA . SER A 1 72 ? 5.094 -1.284 -5.056 1.00 97.75 72 SER A CA 1
ATOM 562 C C . SER A 1 72 ? 5.784 -2.436 -5.772 1.00 97.75 72 SER A C 1
ATOM 564 O O . SER A 1 72 ? 6.139 -3.454 -5.170 1.00 97.75 72 SER A O 1
ATOM 566 N N . ARG A 1 73 ? 6.023 -2.238 -7.066 1.00 95.94 73 ARG A N 1
ATOM 567 C CA . ARG A 1 73 ? 6.861 -3.097 -7.908 1.00 95.94 73 ARG A CA 1
ATOM 568 C C . ARG A 1 73 ? 7.879 -2.258 -8.668 1.00 95.94 73 ARG A C 1
ATOM 570 O O . ARG A 1 73 ? 7.625 -1.088 -8.942 1.00 95.94 73 ARG A O 1
ATOM 577 N N . SER A 1 74 ? 9.036 -2.837 -8.965 1.00 93.50 74 SER A N 1
ATOM 578 C CA . SER A 1 74 ? 10.041 -2.204 -9.823 1.00 93.50 74 SER A CA 1
ATOM 579 C C . SER A 1 74 ? 9.614 -2.307 -11.285 1.00 93.50 74 SER A C 1
ATOM 581 O O . SER A 1 74 ? 9.179 -3.375 -11.719 1.00 93.50 74 SER A O 1
ATOM 583 N N . LEU A 1 75 ? 9.773 -1.220 -12.035 1.00 90.56 75 LEU A N 1
ATOM 584 C CA . LEU A 1 75 ? 9.592 -1.181 -13.489 1.00 90.56 75 LEU A CA 1
ATOM 585 C C . LEU A 1 75 ? 10.903 -1.423 -14.253 1.00 90.56 75 LEU A C 1
ATOM 587 O O . LEU A 1 75 ? 10.874 -1.592 -15.464 1.00 90.56 75 LEU A O 1
ATOM 591 N N . GLY A 1 76 ? 12.028 -1.496 -13.539 1.00 88.44 76 GLY A N 1
ATOM 592 C CA . GLY A 1 76 ? 13.363 -1.608 -14.119 1.00 88.44 76 GLY A CA 1
ATOM 593 C C . GLY A 1 76 ? 14.174 -0.340 -13.880 1.00 88.44 76 GLY A C 1
ATOM 594 O O . GLY A 1 76 ? 13.771 0.528 -13.102 1.00 88.44 76 GLY A O 1
ATOM 595 N N . GLU A 1 77 ? 15.341 -0.270 -14.507 1.00 88.06 77 GLU A N 1
ATOM 596 C CA . GLU A 1 77 ? 16.189 0.918 -14.500 1.00 88.06 77 GLU A CA 1
ATOM 597 C C . GLU A 1 77 ? 15.656 1.931 -15.518 1.00 88.06 77 GLU A C 1
ATOM 599 O O . GLU A 1 77 ? 15.434 1.591 -16.679 1.00 88.06 77 GLU A O 1
ATOM 604 N N . GLY A 1 78 ? 15.397 3.155 -15.061 1.00 79.62 78 GLY A N 1
ATOM 605 C CA . GLY A 1 78 ? 15.040 4.273 -15.923 1.00 79.62 78 GLY A CA 1
ATOM 606 C C . GLY A 1 78 ? 16.267 4.865 -16.616 1.00 79.62 78 GLY A C 1
ATOM 607 O O . GLY A 1 78 ? 17.410 4.559 -16.286 1.00 79.62 78 GLY A O 1
ATOM 608 N N . GLU A 1 79 ? 16.030 5.791 -17.541 1.00 79.44 79 GLU A N 1
ATOM 609 C CA . GLU A 1 79 ? 17.056 6.411 -18.401 1.00 79.44 79 GLU A CA 1
ATOM 610 C C . GLU A 1 79 ? 18.182 7.133 -17.628 1.00 79.44 79 GLU A C 1
ATOM 612 O O . GLU A 1 79 ? 19.277 7.351 -18.133 1.00 79.44 79 GLU A O 1
ATOM 617 N N . ASN A 1 80 ? 17.935 7.476 -16.364 1.00 81.31 80 ASN A N 1
ATOM 618 C CA . ASN A 1 80 ? 18.875 8.150 -15.468 1.00 81.31 80 ASN A CA 1
ATOM 619 C C . ASN A 1 80 ? 19.672 7.194 -14.555 1.00 81.31 80 ASN A C 1
ATOM 621 O O . ASN A 1 80 ? 20.290 7.656 -13.590 1.00 81.31 80 ASN A O 1
ATOM 625 N N . GLY A 1 81 ? 19.604 5.882 -14.789 1.00 86.00 81 GLY A N 1
ATOM 626 C CA . GLY A 1 81 ? 20.247 4.869 -13.949 1.00 86.00 81 GLY A CA 1
ATOM 627 C C . GLY A 1 81 ? 19.556 4.631 -12.600 1.00 86.00 81 GLY A C 1
ATOM 628 O O . GLY A 1 81 ? 20.127 4.008 -11.704 1.00 86.00 81 GLY A O 1
ATOM 629 N N . ARG A 1 82 ? 18.340 5.159 -12.392 1.00 87.94 82 ARG A N 1
ATOM 630 C CA . ARG A 1 82 ? 17.563 4.951 -11.159 1.00 87.94 82 ARG A CA 1
ATOM 631 C C . ARG A 1 82 ? 16.448 3.951 -11.401 1.00 87.94 82 ARG A C 1
ATOM 633 O O . ARG A 1 82 ? 15.746 4.021 -12.401 1.00 87.94 82 ARG A O 1
ATOM 640 N N . VAL A 1 83 ? 16.230 3.060 -10.437 1.00 89.19 83 VAL A N 1
ATOM 641 C CA . VAL A 1 83 ? 15.113 2.112 -10.497 1.00 89.19 83 VAL A CA 1
ATOM 642 C C . VAL A 1 83 ? 13.791 2.860 -10.365 1.00 89.19 83 VAL A C 1
ATOM 644 O O . VAL A 1 83 ? 13.543 3.532 -9.358 1.00 89.19 83 VAL A O 1
ATOM 647 N N . GLU A 1 84 ? 12.930 2.705 -11.362 1.00 91.56 84 GLU A N 1
ATOM 648 C CA . GLU A 1 84 ? 11.574 3.230 -11.331 1.00 91.56 84 GLU A CA 1
ATOM 649 C C . GLU A 1 84 ? 10.635 2.259 -10.625 1.00 91.56 84 GLU A C 1
ATOM 651 O O . GLU A 1 84 ? 10.780 1.035 -10.694 1.00 91.56 84 GLU A O 1
ATOM 656 N N . TYR A 1 85 ? 9.650 2.816 -9.927 1.00 93.62 85 TYR A N 1
ATOM 657 C CA . TYR A 1 85 ? 8.684 2.037 -9.171 1.00 93.62 85 TYR A CA 1
ATOM 658 C C . TYR A 1 85 ? 7.264 2.458 -9.497 1.00 93.62 85 TYR A C 1
ATOM 660 O O . TYR A 1 85 ? 6.924 3.639 -9.541 1.00 93.62 85 TYR A O 1
ATOM 668 N N . GLU A 1 86 ? 6.416 1.452 -9.619 1.00 94.69 86 GLU A N 1
ATOM 669 C CA . GLU A 1 86 ? 4.976 1.588 -9.713 1.00 94.69 86 GLU A CA 1
ATOM 670 C C . GLU A 1 86 ? 4.366 1.298 -8.339 1.00 94.69 86 GLU A C 1
ATOM 672 O O . GLU A 1 86 ? 4.718 0.305 -7.697 1.00 94.69 86 GLU A O 1
ATOM 677 N N . VAL A 1 87 ? 3.472 2.170 -7.867 1.00 96.81 87 VAL A N 1
ATOM 678 C CA . VAL A 1 87 ? 2.806 2.043 -6.562 1.00 96.81 87 VAL A CA 1
ATOM 679 C C . VAL A 1 87 ? 1.330 1.745 -6.786 1.00 96.81 87 VAL A C 1
ATOM 681 O O . VAL A 1 87 ? 0.657 2.496 -7.485 1.00 96.81 87 VAL A O 1
ATOM 684 N N . LEU A 1 88 ? 0.823 0.685 -6.158 1.00 97.19 88 LEU A N 1
ATOM 685 C CA . LEU A 1 88 ? -0.596 0.327 -6.201 1.00 97.19 88 LEU A CA 1
ATOM 686 C C . LEU A 1 88 ? -1.404 1.112 -5.170 1.00 97.19 88 LEU A C 1
ATOM 688 O O . LEU A 1 88 ? -2.382 1.771 -5.507 1.00 97.19 88 LEU A O 1
ATOM 692 N N . VAL A 1 89 ? -0.972 1.057 -3.913 1.00 97.50 89 VAL A N 1
ATOM 693 C CA . VAL A 1 89 ? -1.635 1.712 -2.786 1.00 97.50 89 VAL A CA 1
ATOM 694 C C . VAL A 1 89 ? -0.602 2.170 -1.766 1.00 97.50 89 VAL A C 1
ATOM 696 O O . VAL A 1 89 ? 0.395 1.483 -1.517 1.00 97.50 89 VAL A O 1
ATOM 699 N N . ARG A 1 90 ? -0.841 3.338 -1.170 1.00 97.69 90 ARG A N 1
ATOM 700 C CA . ARG A 1 90 ? -0.081 3.891 -0.052 1.00 97.69 90 ARG A CA 1
ATOM 701 C C . ARG A 1 90 ? -1.017 4.162 1.121 1.00 97.69 90 ARG A C 1
ATOM 703 O O . ARG A 1 90 ? -1.941 4.963 1.030 1.00 97.69 90 ARG A O 1
ATOM 710 N N . PHE A 1 91 ? -0.693 3.536 2.237 1.00 97.19 91 PHE A N 1
ATOM 711 C CA . PHE A 1 91 ? -1.280 3.753 3.543 1.00 97.19 91 PHE A CA 1
ATOM 712 C C . PHE A 1 91 ? -0.446 4.797 4.284 1.00 97.19 91 PHE A C 1
ATOM 714 O O . PHE A 1 91 ? 0.749 4.591 4.522 1.00 97.19 91 PHE A O 1
ATOM 721 N N . LYS A 1 92 ? -1.046 5.939 4.613 1.00 95.19 92 LYS A N 1
ATOM 722 C CA . LYS A 1 92 ? -0.386 7.023 5.357 1.00 95.19 92 LYS A CA 1
ATOM 723 C C . LYS A 1 92 ? -1.379 7.687 6.314 1.00 95.19 92 LYS A C 1
ATOM 725 O O . LYS A 1 92 ? -2.579 7.588 6.080 1.00 95.19 92 LYS A O 1
ATOM 730 N N . PRO A 1 93 ? -0.927 8.366 7.379 1.00 93.00 93 PRO A N 1
ATOM 731 C CA . PRO A 1 93 ? -1.827 9.116 8.242 1.00 93.00 93 PRO A CA 1
ATOM 732 C C . PRO A 1 93 ? -2.557 10.186 7.428 1.00 93.00 93 PRO A C 1
ATOM 734 O O . PRO A 1 93 ? -1.913 10.954 6.704 1.00 93.00 93 PRO A O 1
ATOM 737 N N . THR A 1 94 ? -3.882 10.239 7.539 1.00 86.62 94 THR A N 1
ATOM 738 C CA . THR A 1 94 ? -4.655 11.340 6.960 1.00 86.62 94 THR A CA 1
ATOM 739 C C . THR A 1 94 ? -4.435 12.581 7.816 1.00 86.62 94 THR A C 1
ATOM 741 O O . THR A 1 94 ? -4.608 12.541 9.035 1.00 86.62 94 THR A O 1
ATOM 744 N N . GLN A 1 95 ? -4.020 13.683 7.193 1.00 79.56 95 GLN A N 1
ATOM 745 C CA . GLN A 1 95 ? -4.013 14.980 7.864 1.00 79.56 95 GLN A CA 1
ATOM 746 C C . GLN A 1 95 ? -5.439 15.542 7.877 1.00 79.56 95 GLN A C 1
ATOM 748 O O . GLN A 1 95 ? -6.180 15.309 6.918 1.00 79.56 95 GLN A O 1
ATOM 753 N N . PRO A 1 96 ? -5.846 16.260 8.936 1.00 73.06 96 PRO A N 1
ATOM 754 C CA . PRO A 1 96 ? -7.121 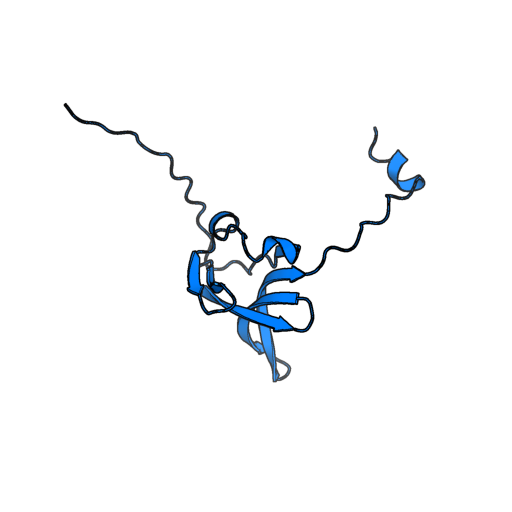16.962 8.927 1.00 73.06 96 PRO A CA 1
ATOM 755 C C . PRO A 1 96 ? -7.167 17.905 7.720 1.00 73.06 96 PRO A C 1
ATOM 757 O O . PRO A 1 96 ? -6.232 18.666 7.485 1.00 73.06 96 PRO A O 1
ATOM 760 N N . VAL A 1 97 ? -8.239 17.813 6.933 1.00 77.06 97 VAL A N 1
ATOM 761 C CA . VAL A 1 97 ? -8.451 18.700 5.787 1.00 77.06 97 VAL A CA 1
ATOM 762 C C . VAL A 1 97 ? -8.812 20.077 6.327 1.00 77.06 97 VAL A C 1
ATOM 764 O O . VAL A 1 97 ? -9.738 20.204 7.131 1.00 77.06 97 VAL A O 1
ATOM 767 N N . GLU A 1 98 ? -8.077 21.103 5.900 1.00 75.50 98 GLU A N 1
ATOM 768 C CA . GLU A 1 98 ? -8.421 22.481 6.232 1.00 75.50 98 GLU A CA 1
ATOM 769 C C . GLU A 1 98 ? -9.802 22.831 5.656 1.00 75.50 98 GLU A C 1
ATOM 771 O O . GLU A 1 98 ? -10.142 22.418 4.541 1.00 75.50 98 GLU A O 1
ATOM 776 N N . PRO A 1 99 ? -10.639 23.567 6.405 1.00 78.25 99 PRO A N 1
ATOM 777 C CA . PRO A 1 99 ? -11.958 23.942 5.928 1.00 78.25 99 PRO A CA 1
ATOM 778 C C . PRO A 1 99 ? -11.857 24.765 4.642 1.00 78.25 99 PRO A C 1
ATOM 780 O O . PRO A 1 99 ? -11.020 25.655 4.523 1.00 78.25 99 PRO A O 1
ATOM 783 N N . ILE A 1 100 ? -12.767 24.500 3.699 1.00 80.00 100 ILE A N 1
ATOM 784 C CA . ILE A 1 100 ? -12.858 25.251 2.441 1.00 80.00 100 ILE A CA 1
ATOM 785 C C . ILE A 1 100 ? -13.016 26.740 2.757 1.00 80.00 100 ILE A C 1
ATOM 787 O O . ILE A 1 100 ? -13.919 27.116 3.521 1.00 80.00 100 ILE A O 1
ATOM 791 N N . ASP A 1 101 ? -12.162 27.557 2.135 1.00 82.06 101 ASP A N 1
ATOM 792 C CA . ASP A 1 101 ? -12.179 29.013 2.242 1.00 82.06 101 ASP A CA 1
ATOM 793 C C . ASP A 1 101 ? -13.574 29.570 1.913 1.00 82.06 101 ASP A C 1
ATOM 795 O O . ASP A 1 101 ? -14.256 29.131 0.980 1.00 82.06 101 ASP A O 1
ATOM 799 N N . HIS A 1 102 ? -14.007 30.557 2.694 1.00 76.31 102 HIS A N 1
ATOM 800 C CA . HIS A 1 102 ? -15.306 31.212 2.568 1.00 76.31 102 HIS A CA 1
ATOM 801 C C . HIS A 1 102 ? -15.566 31.762 1.154 1.00 76.31 102 HIS A C 1
ATOM 803 O O . HIS A 1 102 ? -16.699 31.685 0.680 1.00 76.31 102 HIS A O 1
ATOM 809 N N . LYS A 1 103 ? -14.533 32.232 0.443 1.00 76.12 103 LYS A N 1
ATOM 810 C CA . LYS A 1 103 ? -14.641 32.735 -0.938 1.00 76.12 103 LYS A CA 1
ATOM 811 C C . LYS A 1 103 ? -14.880 31.641 -1.970 1.00 76.12 103 LYS A C 1
ATOM 813 O O . LYS A 1 103 ? -15.373 31.933 -3.053 1.00 76.12 103 LYS A O 1
ATOM 818 N N . VAL A 1 104 ? -14.521 30.39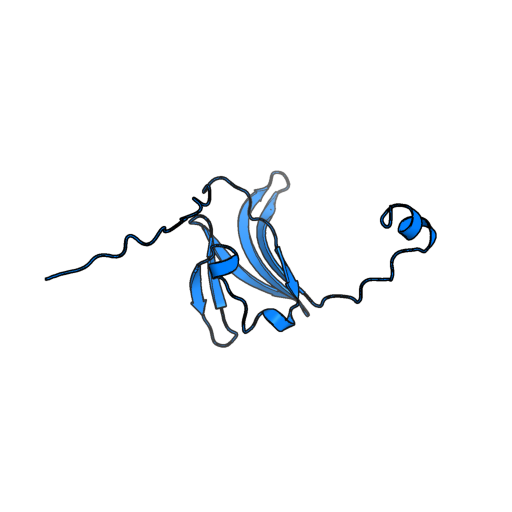8 -1.663 1.00 77.06 104 VAL A N 1
ATOM 819 C CA . VAL A 1 104 ? -14.719 29.256 -2.566 1.00 77.06 104 VAL A CA 1
ATOM 820 C C . VAL A 1 104 ? -16.101 28.635 -2.350 1.00 77.06 104 VAL A C 1
ATOM 822 O O . VAL A 1 104 ? -16.719 28.169 -3.304 1.00 77.06 104 VAL A O 1
ATOM 825 N N . ARG A 1 105 ? -16.645 28.706 -1.125 1.00 78.25 105 ARG A N 1
ATOM 826 C CA . ARG A 1 105 ? -17.987 28.183 -0.799 1.00 78.25 105 ARG A CA 1
ATOM 827 C C . ARG A 1 105 ? -19.108 28.796 -1.643 1.00 78.25 105 ARG A C 1
ATOM 829 O O . ARG A 1 105 ? -20.059 28.087 -1.953 1.00 78.25 105 ARG A O 1
ATOM 836 N N . GLN A 1 106 ? -18.978 30.061 -2.056 1.00 75.94 106 GLN A N 1
ATOM 837 C CA . GLN A 1 106 ? -19.983 30.746 -2.884 1.00 75.94 106 GLN A CA 1
ATOM 838 C C . GLN A 1 106 ? -20.168 30.133 -4.287 1.00 75.94 106 GLN A C 1
ATOM 840 O O . GLN A 1 106 ? -21.165 30.421 -4.936 1.00 75.94 106 GLN A O 1
ATOM 845 N N . PHE A 1 107 ? -19.236 29.293 -4.759 1.00 73.94 107 PHE A N 1
ATOM 846 C CA . PHE A 1 107 ? -19.270 28.700 -6.104 1.00 73.94 107 PHE A CA 1
ATOM 847 C C . PHE A 1 107 ? -19.791 27.254 -6.154 1.00 73.94 107 PHE A C 1
ATOM 849 O O . PHE A 1 107 ? -19.939 26.714 -7.243 1.00 73.94 107 PHE A O 1
ATOM 856 N N . TYR A 1 108 ? -20.053 26.615 -5.006 1.00 67.75 108 TYR A N 1
ATOM 857 C CA . TYR A 1 108 ? -20.478 25.205 -4.940 1.00 67.75 108 TYR A CA 1
ATOM 858 C C . TYR A 1 108 ? -21.840 24.997 -4.244 1.00 67.75 108 TYR A C 1
ATOM 860 O O . TYR A 1 108 ? -22.231 23.858 -4.008 1.00 67.75 108 TYR A O 1
ATOM 868 N N . GLN A 1 109 ? -22.555 26.075 -3.896 1.00 60.44 109 GLN A N 1
ATOM 869 C CA . GLN A 1 109 ? -23.900 26.036 -3.289 1.00 60.44 109 GLN A CA 1
ATOM 870 C C . GLN A 1 109 ? -25.009 26.603 -4.202 1.00 60.44 109 GLN A C 1
ATOM 872 O O . GLN A 1 109 ? -26.075 26.955 -3.705 1.00 60.44 109 GLN A O 1
ATOM 877 N N . SER A 1 110 ? -24.762 26.723 -5.511 1.00 54.09 110 SER A N 1
ATOM 878 C CA . SER A 1 110 ? -25.748 27.187 -6.504 1.00 54.09 110 SER A CA 1
ATOM 879 C C . SER A 1 110 ? -26.632 26.063 -7.026 1.00 54.09 110 SER A C 1
ATOM 881 O O . SER A 1 110 ? -26.036 25.046 -7.453 1.00 54.09 110 SER A O 1
#

Foldseek 3Di:
DDDDDPDPPPPPPQQLPDFAPAAEAALVCVQVPDQVVLPKAQDDADPVGGAWIDDSNDIWGWDDDDQKIWTKDWPQQDPVRDTDIGTNYMHHHDDPDDDDDPVCVVVPPD

pLDDT: mean 83.51, std 18.94, range [34.47, 98.44]

InterPro domains:
  IPR024305 Single-stranded DNA binding protein DdrB-like [PF12747] (18-92)

Radius of gyration: 19.28 Å; chains: 1; bounding box: 56×64×31 Å